Protein AF-A0A499UM83-F1 (afdb_monomer)

Nearest PDB structures (foldseek):
  4uf7-assembly1_B  TM=5.112E-01  e=4.150E+00  Ghana virus
  4uf7-assembly2_A  TM=5.001E-01  e=6.733E+00  Ghana virus
  3ff0-assembly1_A  TM=4.530E-01  e=6.337E+00  Pseudomonas aeruginosa

InterPro domains:
  IPR051698 Transposase 11-like [PTHR30298] (29-135)

Radius of gyration: 20.81 Å; Cα contacts (8 Å, |Δi|>4): 174; chains: 1; bounding box: 47×32×59 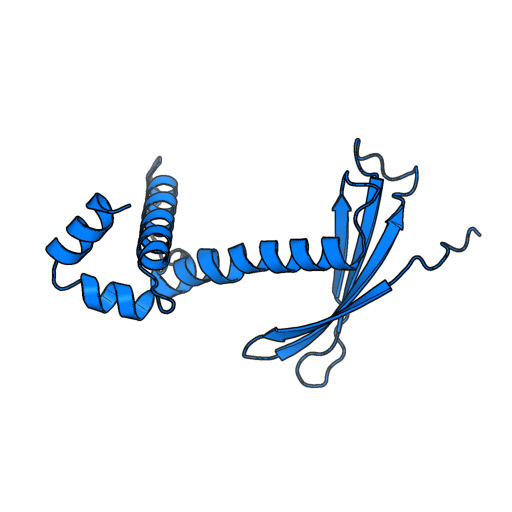Å

Sequence (151 aa):
MLGAARGPAEESTFRRAFALARRTIKVALAPAWIGFEGATQVALRRTVVRKGKKTVEVVYLITSDRSASPETLAAWVRRHGHTENKLHWVRDVTYQEDKSLVRTGNAPRLMASLRSLAISILRLDGHADIAAANRHHARDPQRTLKLLQAA

Organism: NCBI:txid68175

Secondary structure (DSSP, 8-state):
--------EEEEEEEETTEEEEEEEEEEEPPTT---TT--EEEEEEEE-BTTB---EEEEEEES-SS--HHHHHHHHHHHHHHIIIIIHHHHHHS-GGG----STTHHHHHHHHHHHHHHHHHHTT-S-HHHHHHHHTT-HHHHHHHHHH-

pLDDT: mean 80.0, std 15.55, range [30.52, 96.19]

Solvent-accessible surface area (backbone atoms only — not comparable to full-atom values): 8836 Å² total; per-residue (Å²): 136,85,78,79,75,86,48,67,69,36,79,47,80,45,77,51,102,88,36,65,35,39,37,37,35,33,37,41,70,44,56,90,84,60,84,52,88,64,53,36,23,36,32,45,33,42,39,44,36,49,95,90,41,80,48,84,46,81,45,83,43,75,34,62,60,69,78,67,46,46,66,57,52,51,50,50,54,51,56,55,51,42,48,49,62,66,46,52,48,44,38,43,69,69,66,36,51,84,73,55,81,67,74,62,84,66,50,47,60,51,52,54,49,52,54,51,47,53,55,48,51,44,42,75,75,66,47,84,54,59,64,60,49,48,63,67,35,72,82,36,68,66,57,50,49,52,51,66,75,75,106

Structure (mmCIF, N/CA/C/O backbone):
data_AF-A0A499UM83-F1
#
_entry.id   AF-A0A499UM83-F1
#
loop_
_atom_site.group_PDB
_atom_site.id
_atom_site.type_symbol
_atom_site.label_atom_id
_atom_site.label_alt_id
_atom_site.label_comp_id
_atom_site.label_asym_id
_atom_site.label_entity_id
_atom_site.label_seq_id
_atom_site.pdbx_PDB_ins_code
_atom_site.Cartn_x
_atom_site.Cartn_y
_atom_site.Cartn_z
_atom_site.occupancy
_atom_site.B_iso_or_equiv
_atom_site.auth_seq_id
_atom_site.auth_comp_id
_atom_site.auth_asym_id
_atom_site.auth_atom_id
_atom_site.pdbx_PDB_model_num
ATOM 1 N N . MET A 1 1 ? -21.846 -5.496 33.891 1.00 30.52 1 MET A N 1
ATOM 2 C CA . MET A 1 1 ? -21.990 -5.297 32.432 1.00 30.52 1 MET A CA 1
ATOM 3 C C . MET A 1 1 ? -21.744 -3.826 32.114 1.00 30.52 1 MET A C 1
ATOM 5 O O . MET A 1 1 ? -22.633 -3.025 32.359 1.00 30.52 1 MET A O 1
ATOM 9 N N . LEU A 1 2 ? -20.554 -3.439 31.641 1.00 32.88 2 LEU A N 1
ATOM 10 C CA . LEU A 1 2 ? -20.334 -2.069 31.155 1.00 32.88 2 LEU A CA 1
ATOM 11 C C . LEU A 1 2 ? -20.666 -2.022 29.662 1.00 32.88 2 LEU A C 1
ATOM 13 O O . LEU A 1 2 ? -19.947 -2.587 28.839 1.00 32.88 2 LEU A O 1
ATOM 17 N N . GLY A 1 3 ? -21.773 -1.366 29.320 1.00 30.97 3 GLY A N 1
ATOM 18 C CA . GLY A 1 3 ? -22.072 -1.008 27.942 1.00 30.97 3 GLY A CA 1
ATOM 19 C C . GLY A 1 3 ? -21.032 -0.004 27.458 1.00 30.97 3 GLY A C 1
ATOM 20 O O . GLY A 1 3 ? -20.967 1.110 27.969 1.00 30.97 3 GLY A O 1
ATOM 21 N N . ALA A 1 4 ? -20.206 -0.396 26.488 1.00 40.88 4 ALA A N 1
ATOM 22 C CA . ALA A 1 4 ? -19.356 0.549 25.781 1.00 40.88 4 ALA A CA 1
ATOM 23 C C . ALA A 1 4 ? -20.267 1.587 25.112 1.00 40.88 4 ALA A C 1
ATOM 25 O O . ALA A 1 4 ? -21.018 1.258 24.187 1.00 40.88 4 ALA A O 1
ATOM 26 N N . ALA A 1 5 ? -20.245 2.821 25.618 1.00 43.78 5 ALA A N 1
ATOM 27 C CA . ALA A 1 5 ? -20.944 3.937 25.003 1.00 43.78 5 ALA A CA 1
ATOM 28 C C . ALA A 1 5 ? -20.563 3.993 23.515 1.00 43.78 5 ALA A C 1
ATOM 30 O O . ALA A 1 5 ? -19.384 3.915 23.159 1.00 43.78 5 ALA A O 1
ATOM 31 N N . ARG A 1 6 ? -21.562 4.065 22.627 1.00 50.16 6 ARG A N 1
ATOM 32 C CA . ARG A 1 6 ? -21.321 4.226 21.189 1.00 50.16 6 ARG A CA 1
ATOM 33 C C . ARG A 1 6 ? -20.676 5.598 20.980 1.00 50.16 6 ARG A C 1
ATOM 35 O O . ARG A 1 6 ? -21.373 6.602 21.031 1.00 50.16 6 ARG A O 1
ATOM 42 N N . GLY A 1 7 ? -19.360 5.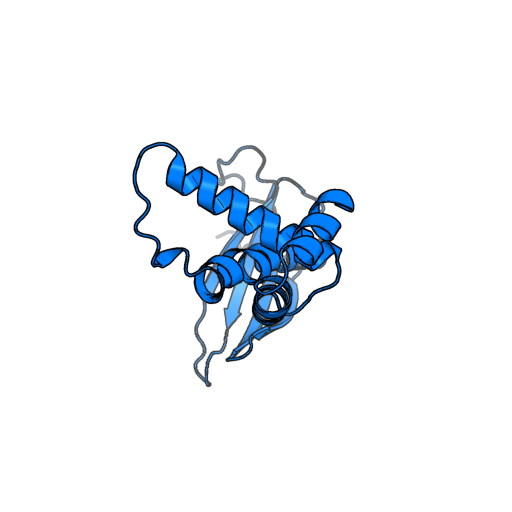623 20.778 1.00 56.78 7 GLY A N 1
ATOM 43 C CA . GLY A 1 7 ? -18.632 6.828 20.385 1.00 56.78 7 GLY A CA 1
ATOM 44 C C . GLY A 1 7 ? -19.048 7.332 18.994 1.00 56.78 7 GLY A C 1
ATOM 45 O O . GLY A 1 7 ? -19.746 6.613 18.263 1.00 56.78 7 GLY A O 1
ATOM 46 N N . PRO A 1 8 ? -18.634 8.557 18.622 1.00 60.12 8 PRO A N 1
ATOM 47 C CA . PRO A 1 8 ? -18.948 9.148 17.326 1.00 60.12 8 PRO A CA 1
ATOM 48 C C . PRO A 1 8 ? -18.500 8.230 16.180 1.00 60.12 8 PRO A C 1
ATOM 50 O O . PRO A 1 8 ? -17.457 7.566 16.237 1.00 60.12 8 PRO A O 1
ATOM 53 N N . ALA A 1 9 ? -19.344 8.148 15.154 1.00 61.19 9 ALA A N 1
ATOM 54 C CA . ALA A 1 9 ? -19.174 7.261 14.015 1.00 61.19 9 ALA A CA 1
ATOM 55 C C . ALA A 1 9 ? -19.173 8.086 12.735 1.00 61.19 9 ALA A C 1
ATOM 57 O O . ALA A 1 9 ? -20.108 8.847 12.511 1.00 61.19 9 ALA A O 1
ATOM 58 N N . GLU A 1 10 ? -18.168 7.869 11.895 1.00 65.44 10 GLU A N 1
ATOM 59 C CA . GLU A 1 10 ? -18.086 8.469 10.570 1.00 65.44 10 GLU A CA 1
ATOM 60 C C . GLU A 1 10 ? -18.271 7.397 9.504 1.00 65.44 10 GLU A C 1
ATOM 62 O O . GLU A 1 10 ? -17.782 6.261 9.610 1.00 65.44 10 GLU A O 1
ATOM 67 N N . GLU A 1 11 ? -18.998 7.750 8.454 1.00 61.94 11 GLU A N 1
ATOM 68 C CA . GLU A 1 11 ? -19.354 6.826 7.396 1.00 61.94 11 GLU A CA 1
ATOM 69 C C . GLU A 1 11 ? -18.820 7.273 6.044 1.00 61.94 11 GLU A C 1
ATOM 71 O O . GLU A 1 11 ? -19.096 8.359 5.557 1.00 61.94 11 GLU A O 1
ATOM 76 N N . SER A 1 12 ? -18.082 6.382 5.387 1.00 54.84 12 SER A N 1
ATOM 77 C CA . SER A 1 12 ? -17.506 6.648 4.076 1.00 54.84 12 SER A CA 1
ATOM 78 C C . SER A 1 12 ? -17.859 5.540 3.091 1.00 54.84 12 SER A C 1
ATOM 80 O O . SER A 1 12 ? -17.796 4.344 3.387 1.00 54.84 12 SER A O 1
ATOM 82 N N . THR A 1 13 ? -18.219 5.926 1.872 1.00 52.75 13 THR A N 1
ATOM 83 C CA . THR A 1 13 ? -18.454 4.972 0.785 1.00 52.75 13 THR A CA 1
ATOM 84 C C . THR A 1 13 ? -17.238 4.955 -0.127 1.00 52.75 13 THR A C 1
ATOM 86 O O . THR A 1 13 ? -16.792 5.997 -0.596 1.00 52.75 13 THR A O 1
ATOM 89 N N . PHE A 1 14 ? -16.684 3.770 -0.380 1.00 47.09 14 PHE A N 1
ATOM 90 C CA . PHE A 1 14 ? -15.509 3.598 -1.226 1.00 47.09 14 PHE A CA 1
ATOM 91 C C . PHE A 1 14 ? -15.813 2.635 -2.376 1.00 47.09 14 PHE A C 1
ATOM 93 O O . PHE A 1 14 ? -16.186 1.481 -2.163 1.00 47.09 14 PHE A O 1
ATOM 100 N N . ARG A 1 15 ? -15.619 3.085 -3.617 1.00 47.84 15 ARG A N 1
ATOM 101 C CA . ARG A 1 15 ? -15.733 2.233 -4.807 1.00 47.84 15 ARG A CA 1
ATOM 102 C C . ARG A 1 15 ? -14.352 1.685 -5.173 1.00 47.84 15 ARG A C 1
ATOM 104 O O . ARG A 1 15 ? -13.441 2.454 -5.455 1.00 47.84 15 ARG A O 1
ATOM 111 N N . ARG A 1 16 ? -14.185 0.356 -5.177 1.00 48.56 16 ARG A N 1
ATOM 112 C CA . ARG A 1 16 ? -13.109 -0.310 -5.936 1.00 48.56 16 ARG A CA 1
ATOM 113 C C . ARG A 1 16 ? -13.664 -0.706 -7.304 1.00 48.56 16 ARG A C 1
ATOM 115 O O . ARG A 1 16 ? -14.857 -0.977 -7.406 1.00 48.56 16 ARG A O 1
ATOM 122 N N . ALA A 1 17 ? -12.795 -0.817 -8.310 1.00 45.03 17 ALA A N 1
ATOM 123 C CA . ALA A 1 17 ? -13.141 -1.139 -9.703 1.00 45.03 17 ALA A CA 1
ATOM 124 C C . ALA A 1 17 ? -14.066 -2.367 -9.888 1.00 45.03 17 ALA A C 1
ATOM 126 O O . ALA A 1 17 ? -14.755 -2.460 -10.894 1.00 45.03 17 ALA A O 1
ATOM 127 N N . PHE A 1 18 ? -14.141 -3.272 -8.902 1.00 42.91 18 PHE A N 1
ATOM 128 C CA . PHE A 1 18 ? -14.972 -4.482 -8.953 1.00 42.91 18 PHE A CA 1
ATOM 129 C C . PHE A 1 18 ? -15.941 -4.653 -7.763 1.00 42.91 18 PHE A C 1
ATOM 131 O O . PHE A 1 18 ? -16.572 -5.702 -7.633 1.00 42.91 18 PHE A O 1
ATOM 138 N N . ALA A 1 19 ? -16.054 -3.668 -6.859 1.00 53.69 19 ALA A N 1
ATOM 139 C CA . ALA A 1 19 ? -16.982 -3.730 -5.723 1.00 53.69 19 ALA A CA 1
ATOM 140 C C . ALA A 1 19 ? -17.295 -2.346 -5.126 1.00 53.69 19 ALA A C 1
ATOM 142 O O . ALA A 1 19 ? -16.388 -1.578 -4.791 1.00 53.69 19 ALA A O 1
ATOM 143 N N . LEU A 1 20 ? -18.584 -2.074 -4.897 1.00 56.47 20 LEU A N 1
ATOM 144 C CA . LEU A 1 20 ? -19.034 -1.007 -4.003 1.00 56.47 20 LEU A CA 1
ATOM 145 C C .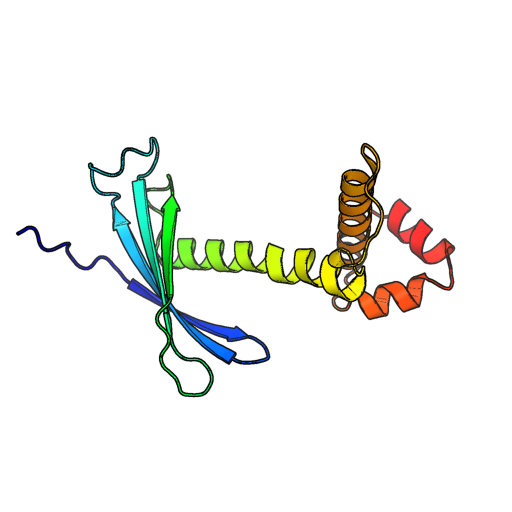 LEU A 1 20 ? -18.825 -1.474 -2.560 1.00 56.47 20 LEU A C 1
ATOM 147 O O . LEU A 1 20 ? -19.486 -2.414 -2.137 1.00 56.47 20 LEU A O 1
ATOM 151 N N . ALA A 1 21 ? -17.919 -0.841 -1.817 1.00 61.78 21 ALA A N 1
ATOM 152 C CA . ALA A 1 21 ? -17.682 -1.150 -0.413 1.00 61.78 21 ALA A CA 1
ATOM 153 C C . ALA A 1 21 ? -18.112 0.034 0.459 1.00 61.78 21 ALA A C 1
ATOM 155 O O . ALA A 1 21 ? -17.555 1.129 0.363 1.00 61.78 21 ALA A O 1
ATOM 156 N N . ARG A 1 22 ? -19.077 -0.186 1.352 1.00 65.88 22 ARG A N 1
ATOM 157 C CA . ARG A 1 22 ? -19.409 0.782 2.403 1.00 65.88 22 ARG A CA 1
ATOM 158 C C . ARG A 1 22 ? -18.502 0.533 3.605 1.00 65.88 22 ARG A C 1
ATOM 160 O O . ARG A 1 22 ? -18.319 -0.621 4.004 1.00 65.88 22 ARG A O 1
ATOM 167 N N . ARG A 1 23 ? -17.888 1.595 4.129 1.00 71.56 23 ARG A N 1
ATOM 168 C CA . ARG A 1 23 ? -16.923 1.548 5.233 1.00 71.56 23 ARG A CA 1
ATOM 169 C C . ARG A 1 23 ? -17.336 2.534 6.318 1.00 71.56 23 ARG A C 1
ATOM 171 O O . ARG A 1 23 ? -17.276 3.742 6.116 1.00 71.56 23 ARG A O 1
ATOM 178 N N . THR A 1 24 ? -17.680 2.017 7.486 1.00 73.25 24 THR A N 1
ATOM 179 C CA . THR A 1 24 ? -17.951 2.843 8.670 1.00 73.25 24 THR A CA 1
ATOM 180 C C . THR A 1 24 ? -16.763 2.754 9.613 1.00 73.25 24 THR A C 1
ATOM 182 O O . THR A 1 24 ? -16.251 1.651 9.822 1.00 73.25 24 THR A O 1
ATOM 185 N N . ILE A 1 25 ? -16.342 3.882 10.180 1.00 78.88 25 ILE A N 1
ATOM 186 C CA . ILE A 1 25 ? -15.343 3.951 11.245 1.00 78.88 25 ILE A CA 1
ATOM 187 C C . ILE A 1 25 ? -16.026 4.455 12.511 1.00 78.88 25 ILE A C 1
ATOM 189 O O . ILE A 1 25 ? -16.716 5.467 12.497 1.00 78.88 25 ILE A O 1
ATOM 193 N N . LYS A 1 26 ? -15.839 3.733 13.613 1.00 81.38 26 LYS A N 1
ATOM 194 C CA . LYS A 1 26 ? -16.259 4.169 14.949 1.00 81.38 26 LYS A CA 1
ATOM 195 C C . LYS A 1 26 ? -15.035 4.338 15.810 1.00 81.38 26 LYS A C 1
ATOM 197 O O . LYS A 1 26 ? -14.206 3.437 15.802 1.00 81.38 26 LYS A O 1
ATOM 202 N N . VAL A 1 27 ? -14.950 5.429 16.553 1.00 81.94 27 VAL A N 1
ATOM 203 C CA . VAL A 1 27 ? -13.793 5.715 17.404 1.00 81.94 27 VAL A CA 1
ATOM 204 C C . VAL A 1 27 ? -14.209 5.642 18.863 1.00 81.94 27 VAL A C 1
ATOM 206 O O . VAL A 1 27 ? -15.277 6.123 19.242 1.00 81.94 27 VAL A O 1
ATOM 209 N N . ALA A 1 28 ? -13.368 5.022 19.678 1.00 83.50 28 ALA A N 1
ATOM 210 C CA . ALA A 1 28 ? -13.484 5.014 21.124 1.00 83.50 28 ALA A CA 1
ATOM 211 C C . ALA A 1 28 ? -12.097 5.199 21.742 1.00 83.50 28 ALA A C 1
ATOM 213 O O . ALA A 1 28 ? -11.084 4.873 21.122 1.00 83.50 28 ALA A O 1
ATOM 214 N N . LEU A 1 29 ? -12.047 5.695 22.978 1.00 82.75 29 LEU A N 1
ATOM 215 C CA . LEU A 1 29 ? -10.809 5.663 23.752 1.00 82.75 29 LEU A CA 1
ATOM 216 C C . LEU A 1 29 ? -10.366 4.212 23.951 1.00 82.75 29 LEU A C 1
ATOM 218 O O . LEU A 1 29 ? -11.205 3.321 24.115 1.00 82.75 29 LEU A O 1
ATOM 222 N N . ALA A 1 30 ? -9.054 3.988 23.930 1.00 82.19 30 ALA A N 1
ATOM 223 C CA . ALA A 1 30 ? -8.496 2.675 24.202 1.00 82.19 30 ALA A CA 1
ATOM 224 C C . ALA A 1 30 ? -8.875 2.243 25.634 1.00 82.19 30 ALA A C 1
ATOM 226 O O . ALA A 1 30 ? -8.614 2.981 26.587 1.00 82.19 30 ALA A O 1
ATOM 227 N N . PRO A 1 31 ? -9.526 1.080 25.813 1.00 80.94 31 PRO A N 1
ATOM 228 C CA . PRO A 1 31 ? -9.786 0.540 27.138 1.00 80.94 31 PRO A CA 1
ATOM 229 C C . PRO A 1 31 ? -8.489 0.252 27.899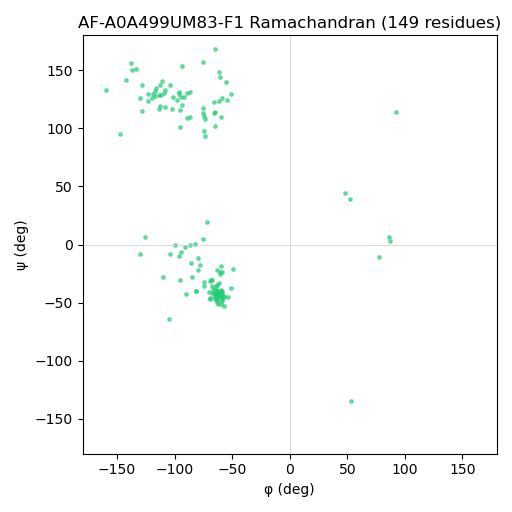 1.00 80.94 31 PRO A C 1
ATOM 231 O O . PRO A 1 31 ? -7.510 -0.186 27.302 1.00 80.94 31 PRO A O 1
ATOM 234 N N . ALA A 1 32 ? -8.519 0.385 29.226 1.00 79.06 32 ALA A N 1
ATOM 235 C CA . ALA A 1 32 ? -7.350 0.185 30.091 1.00 79.06 32 ALA A CA 1
ATOM 236 C C . ALA A 1 32 ? -6.718 -1.222 30.013 1.00 79.06 32 ALA A C 1
ATOM 238 O O . ALA A 1 32 ? -5.572 -1.398 30.403 1.00 79.06 32 ALA A O 1
ATOM 239 N N . TRP A 1 33 ? -7.447 -2.227 29.512 1.00 82.19 33 TRP A N 1
ATOM 240 C CA . TRP A 1 33 ? -6.923 -3.583 29.316 1.00 82.19 33 TRP A CA 1
ATOM 241 C C . TRP A 1 33 ? -6.078 -3.736 28.042 1.00 82.19 33 TRP A C 1
ATOM 243 O O . TRP A 1 33 ? -5.416 -4.759 27.872 1.00 82.19 33 TRP A O 1
ATOM 253 N N . ILE A 1 34 ? -6.082 -2.748 27.139 1.00 79.75 34 ILE A N 1
ATOM 254 C CA . ILE A 1 34 ? -5.159 -2.721 26.003 1.00 79.75 34 ILE A CA 1
ATOM 255 C C . ILE A 1 34 ? -3.780 -2.351 26.547 1.00 79.75 34 ILE A C 1
ATOM 257 O O . ILE A 1 34 ? -3.443 -1.180 26.677 1.00 79.75 34 ILE A O 1
ATOM 261 N N . GLY A 1 35 ? -2.974 -3.365 26.859 1.00 78.94 35 GLY A N 1
ATOM 262 C CA . GLY A 1 35 ? -1.608 -3.214 27.376 1.00 78.94 35 GLY A CA 1
ATOM 263 C C . GLY A 1 35 ? -0.579 -2.726 26.348 1.00 78.94 35 GLY A C 1
ATOM 264 O O . GLY A 1 35 ? 0.611 -2.955 26.535 1.00 78.94 35 GLY A O 1
ATOM 265 N N . PHE A 1 36 ? -1.015 -2.111 25.243 1.00 79.25 36 PHE A N 1
ATOM 266 C CA . PHE A 1 36 ? -0.116 -1.504 24.265 1.00 79.25 36 PHE A CA 1
ATOM 267 C C . PHE A 1 36 ? 0.194 -0.072 24.696 1.00 79.25 36 PHE A C 1
ATOM 269 O O . PHE A 1 36 ? -0.675 0.804 24.655 1.00 79.25 36 PHE A O 1
ATOM 276 N N . GLU A 1 37 ? 1.434 0.159 25.114 1.00 75.31 37 GLU A N 1
ATOM 277 C CA . GLU A 1 37 ? 1.901 1.475 25.530 1.00 75.31 37 GLU A CA 1
ATOM 278 C C . GLU A 1 37 ? 1.751 2.485 24.381 1.00 75.31 37 GLU A C 1
ATOM 280 O O . GLU A 1 37 ? 2.177 2.252 23.251 1.00 75.31 37 GLU A O 1
ATOM 285 N N . GLY A 1 38 ? 1.067 3.597 24.656 1.00 76.31 38 GLY A N 1
ATOM 286 C CA . GLY A 1 38 ? 0.743 4.604 23.648 1.00 76.31 38 GLY A CA 1
ATOM 287 C C . GLY A 1 38 ? -0.549 4.357 22.862 1.00 76.31 38 GLY A C 1
ATOM 288 O O . GLY A 1 38 ? -0.862 5.170 22.003 1.00 76.31 38 GLY A O 1
ATOM 289 N N . ALA A 1 39 ? -1.345 3.317 23.138 1.00 79.44 39 ALA A N 1
ATOM 290 C CA . ALA A 1 39 ? -2.705 3.220 22.593 1.00 79.44 39 ALA A CA 1
ATOM 291 C C . ALA A 1 39 ? -3.644 4.199 23.315 1.00 79.44 39 ALA A C 1
ATOM 293 O O . ALA A 1 39 ? -3.991 3.993 24.475 1.00 79.44 39 ALA A O 1
ATOM 294 N N . THR A 1 40 ? -4.099 5.251 22.633 1.00 77.06 40 THR A N 1
ATOM 295 C CA . THR A 1 40 ? -5.026 6.240 23.214 1.00 77.06 40 THR A CA 1
ATOM 296 C C . THR A 1 40 ? -6.425 6.170 22.607 1.00 77.06 40 THR A C 1
ATOM 298 O O . THR A 1 40 ? -7.407 6.435 23.306 1.00 77.06 40 THR A O 1
ATOM 301 N N . GLN A 1 41 ? -6.551 5.731 21.352 1.00 77.50 41 GLN A N 1
ATOM 302 C CA . GLN A 1 41 ? -7.833 5.418 20.720 1.00 77.50 41 GLN A CA 1
ATOM 303 C C . GLN A 1 41 ? -7.793 4.082 19.975 1.00 77.50 41 GLN A C 1
ATOM 305 O O . GLN A 1 41 ? -6.770 3.674 19.420 1.00 77.50 41 GLN A O 1
ATOM 310 N N . VAL A 1 42 ? -8.962 3.445 19.908 1.00 71.56 42 VAL A N 1
ATOM 311 C CA . VAL A 1 42 ? -9.253 2.322 19.021 1.00 71.56 42 VAL A CA 1
ATOM 312 C C . VAL A 1 42 ? -10.351 2.739 18.060 1.00 71.56 42 VAL A C 1
ATOM 314 O O . VAL A 1 42 ? -11.424 3.177 18.482 1.00 71.56 42 VAL A O 1
ATOM 317 N N . ALA A 1 43 ? -10.110 2.553 16.766 1.00 72.06 43 ALA A N 1
ATOM 318 C CA . ALA A 1 43 ? -11.135 2.726 15.757 1.00 72.06 43 ALA A CA 1
ATOM 319 C C . ALA A 1 43 ? -11.523 1.393 15.111 1.00 72.06 43 ALA A C 1
ATOM 321 O O . ALA A 1 43 ? -10.680 0.624 14.650 1.00 72.06 43 ALA A O 1
ATOM 322 N N . LEU A 1 44 ? -12.826 1.122 15.082 1.00 69.31 44 LEU A N 1
ATOM 323 C CA . LEU A 1 44 ? -13.416 -0.056 14.470 1.00 69.31 44 LEU A CA 1
ATOM 324 C C . LEU A 1 44 ? -13.866 0.280 13.057 1.00 69.31 44 LEU A C 1
ATOM 326 O O . LEU A 1 44 ? -14.806 1.056 12.872 1.00 69.31 44 LEU A O 1
ATOM 330 N N . ARG A 1 45 ? -13.255 -0.355 12.063 1.00 69.69 45 ARG A N 1
ATOM 331 C CA . ARG A 1 45 ? -13.717 -0.284 10.681 1.00 69.69 45 ARG A CA 1
ATOM 332 C C . ARG A 1 45 ? -14.567 -1.504 10.347 1.00 69.69 45 ARG A C 1
ATOM 334 O O . ARG A 1 45 ? -14.095 -2.632 10.454 1.00 69.69 45 ARG A O 1
ATOM 341 N N . ARG A 1 46 ? -15.799 -1.266 9.885 1.00 64.81 46 ARG A N 1
ATOM 342 C CA . ARG A 1 46 ? -16.708 -2.301 9.368 1.00 64.81 46 ARG A CA 1
ATOM 343 C C . ARG A 1 46 ? -16.845 -2.168 7.851 1.00 64.81 46 ARG A C 1
ATOM 345 O O . ARG A 1 46 ? -17.334 -1.142 7.381 1.00 64.81 46 ARG A O 1
ATOM 352 N N . THR A 1 47 ? -16.443 -3.183 7.087 1.00 63.69 47 THR A N 1
ATOM 353 C CA . THR A 1 47 ? -16.700 -3.252 5.631 1.00 63.69 47 THR A CA 1
ATOM 354 C C . THR A 1 47 ? -17.953 -4.088 5.387 1.00 63.69 47 THR A C 1
ATOM 356 O O . THR A 1 47 ? -17.990 -5.197 5.911 1.00 63.69 47 THR A O 1
ATOM 359 N N . VAL A 1 48 ? -18.944 -3.622 4.601 1.00 63.25 48 VAL A N 1
ATOM 360 C CA . VAL A 1 48 ? -20.055 -4.490 4.146 1.00 63.25 48 VAL A CA 1
ATOM 361 C C . VAL A 1 48 ? -20.525 -4.229 2.706 1.00 63.25 48 VAL A C 1
ATOM 363 O O . VAL A 1 48 ? -20.671 -3.091 2.268 1.00 63.25 48 VAL A O 1
ATOM 366 N N . VAL A 1 49 ? -20.842 -5.351 2.048 1.00 58.94 49 VAL A N 1
ATOM 367 C CA . VAL A 1 49 ? -21.409 -5.621 0.710 1.00 58.94 49 VAL A CA 1
ATOM 368 C C . VAL A 1 49 ? -20.386 -5.849 -0.409 1.00 58.94 49 VAL A C 1
ATOM 370 O O . VAL A 1 49 ? -19.664 -4.956 -0.829 1.00 58.94 49 VAL A O 1
ATOM 373 N N . ARG A 1 50 ? -20.370 -7.076 -0.942 1.00 61.03 50 ARG A N 1
ATOM 374 C CA . ARG A 1 50 ? -19.729 -7.472 -2.205 1.00 61.03 50 ARG A CA 1
ATOM 375 C C . ARG A 1 50 ? -20.751 -8.260 -3.022 1.00 61.03 50 ARG A C 1
ATOM 377 O O . ARG A 1 50 ? -21.291 -9.237 -2.517 1.00 61.03 50 ARG A O 1
ATOM 384 N N . LYS A 1 51 ? -21.006 -7.864 -4.276 1.00 63.84 51 LYS A N 1
ATOM 385 C CA . LYS A 1 51 ? -21.902 -8.585 -5.212 1.00 63.84 51 LYS A CA 1
ATOM 386 C C . LYS A 1 51 ? -23.269 -8.965 -4.595 1.00 63.84 51 LYS A C 1
ATOM 388 O O . LYS A 1 51 ? -23.696 -10.108 -4.687 1.00 63.84 51 LYS A O 1
ATOM 393 N N . GLY A 1 52 ? -23.906 -8.041 -3.871 1.00 65.44 52 GLY A N 1
ATOM 394 C CA . GLY A 1 52 ? -25.188 -8.283 -3.186 1.00 65.44 52 GLY A CA 1
ATOM 395 C C . GLY A 1 52 ? -25.108 -9.084 -1.875 1.00 65.44 52 GLY A C 1
ATOM 396 O O . GLY A 1 52 ? -26.068 -9.085 -1.111 1.00 65.44 52 GLY A O 1
ATOM 397 N N . LYS A 1 53 ? -23.965 -9.699 -1.540 1.00 65.75 53 LYS A N 1
ATOM 398 C CA . LYS A 1 53 ? -23.756 -10.395 -0.261 1.00 65.75 53 LYS A CA 1
ATOM 399 C C . LYS A 1 53 ? -23.153 -9.462 0.787 1.00 65.75 53 LYS A C 1
ATOM 401 O O . LYS A 1 53 ? -22.111 -8.845 0.565 1.00 65.75 53 LYS A O 1
ATOM 406 N N . LYS A 1 54 ? -23.791 -9.382 1.959 1.00 67.44 54 LYS A N 1
ATOM 407 C CA . LYS A 1 54 ? -23.259 -8.684 3.138 1.00 67.44 54 LYS A CA 1
ATOM 408 C C . LYS A 1 54 ? -22.144 -9.522 3.776 1.00 67.44 54 LYS A C 1
ATOM 410 O O . LYS A 1 54 ? -22.421 -10.422 4.555 1.00 67.44 54 LYS A O 1
ATOM 415 N N . THR A 1 55 ? -20.889 -9.213 3.471 1.00 68.38 55 THR A N 1
ATOM 416 C CA . THR A 1 55 ? -19.731 -9.720 4.231 1.00 68.38 55 THR A CA 1
ATOM 417 C C . THR A 1 55 ? -19.325 -8.677 5.258 1.00 68.38 55 THR A C 1
ATOM 419 O O . THR A 1 55 ? -19.210 -7.523 4.876 1.00 68.38 55 THR A O 1
ATOM 422 N N . VAL A 1 56 ? -19.124 -9.050 6.523 1.00 69.56 56 VAL A N 1
ATOM 423 C CA . VAL A 1 56 ? -18.642 -8.138 7.570 1.00 69.56 56 VAL A CA 1
ATOM 424 C C . VAL A 1 56 ? -17.161 -8.400 7.804 1.00 69.56 56 VAL A C 1
ATOM 426 O O . VAL A 1 56 ? -16.795 -9.481 8.244 1.00 69.56 56 VAL A O 1
ATOM 429 N N . GLU A 1 57 ? -16.326 -7.403 7.535 1.00 69.75 57 GLU A N 1
ATOM 430 C CA . GLU A 1 57 ? -14.917 -7.398 7.938 1.00 69.75 57 GLU A CA 1
ATOM 431 C C . GLU A 1 57 ? -14.732 -6.376 9.057 1.00 69.75 57 GLU A C 1
ATOM 433 O O . GLU A 1 57 ? -15.234 -5.252 8.946 1.00 69.75 57 GLU A O 1
ATOM 438 N N . VAL A 1 58 ? -14.040 -6.778 10.121 1.00 74.00 58 VAL A N 1
ATOM 439 C CA . VAL A 1 58 ? -13.778 -5.968 11.311 1.00 74.00 58 VAL A CA 1
ATOM 440 C C . VAL A 1 58 ? -12.279 -5.698 11.380 1.00 74.00 58 VAL A C 1
ATOM 442 O O . VAL A 1 58 ? -11.498 -6.634 11.510 1.00 74.00 58 VAL A O 1
ATOM 445 N N . VAL A 1 59 ? -11.880 -4.430 11.281 1.00 78.06 59 VAL A N 1
ATOM 446 C CA . VAL A 1 59 ? -10.474 -4.012 11.400 1.00 78.06 59 VAL A CA 1
ATOM 447 C C . VAL A 1 59 ? -10.333 -3.076 12.592 1.00 78.06 59 VAL A C 1
ATOM 449 O O . VAL A 1 59 ? -11.085 -2.105 12.697 1.00 78.06 59 VAL A O 1
ATOM 452 N N . TYR A 1 60 ? -9.368 -3.364 13.462 1.00 80.00 60 TYR A N 1
ATOM 453 C CA . TYR A 1 60 ? -8.995 -2.508 14.583 1.00 80.00 60 TYR A CA 1
ATOM 454 C C . TYR A 1 60 ? -7.834 -1.607 14.173 1.00 80.00 60 TYR A C 1
ATOM 456 O O . TYR A 1 60 ? -6.812 -2.077 13.681 1.00 80.00 60 TYR A O 1
ATOM 464 N N . LEU A 1 61 ? -8.009 -0.307 14.364 1.00 81.69 61 LEU A N 1
ATOM 465 C CA . LEU A 1 61 ? -6.977 0.705 14.186 1.00 81.69 61 LEU A CA 1
ATOM 466 C C . LEU A 1 61 ? -6.604 1.211 15.572 1.00 81.69 61 LEU A C 1
ATOM 468 O O . LEU A 1 61 ? -7.495 1.552 16.346 1.00 81.69 61 LEU A O 1
ATOM 472 N N . ILE A 1 62 ? -5.313 1.255 15.872 1.00 86.25 62 ILE A N 1
ATOM 473 C CA . ILE A 1 62 ? -4.789 1.730 17.152 1.00 86.25 62 ILE A CA 1
ATOM 474 C C . ILE A 1 62 ? -3.937 2.956 16.856 1.00 86.25 62 ILE A C 1
ATOM 476 O O . ILE A 1 62 ? -3.126 2.935 15.931 1.00 86.25 62 ILE A O 1
ATOM 480 N N . THR A 1 63 ? -4.151 4.027 17.611 1.00 86.31 63 THR A N 1
ATOM 481 C CA . THR A 1 63 ? -3.406 5.278 17.457 1.00 86.31 63 THR A CA 1
ATOM 482 C C . T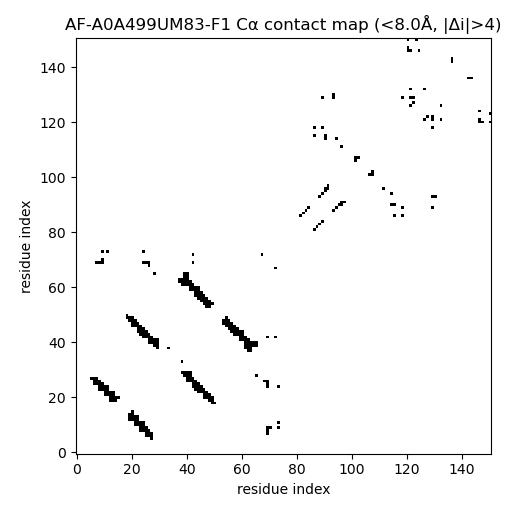HR A 1 63 ? -3.028 5.842 18.819 1.00 86.31 63 THR A C 1
ATOM 484 O O . THR A 1 63 ? -3.747 5.640 19.802 1.00 86.31 63 THR A O 1
ATOM 487 N N . SER A 1 64 ? -1.901 6.550 18.855 1.00 87.88 64 SER A N 1
ATOM 488 C CA . SER A 1 64 ? -1.464 7.356 19.993 1.00 87.88 64 SER A CA 1
ATOM 489 C C . SER A 1 64 ? -2.051 8.763 19.998 1.00 87.88 64 SER A C 1
ATOM 491 O O . SER A 1 64 ? -2.100 9.398 21.052 1.00 87.88 64 SER A O 1
ATOM 493 N N . ASP A 1 65 ? -2.595 9.228 18.873 1.00 87.19 65 ASP A N 1
ATOM 494 C CA . ASP A 1 65 ? -3.338 10.484 18.818 1.00 87.19 65 ASP A CA 1
ATOM 495 C C . ASP A 1 65 ? -4.720 10.336 19.475 1.00 87.19 65 ASP A C 1
ATOM 497 O O . ASP A 1 65 ? -5.631 9.711 18.928 1.00 87.19 65 ASP A O 1
ATOM 501 N N . ARG A 1 66 ? -4.871 10.943 20.659 1.00 83.38 66 ARG A N 1
ATOM 502 C CA . ARG A 1 66 ? -6.101 10.890 21.461 1.00 83.38 66 ARG A CA 1
ATOM 503 C C . ARG A 1 66 ? -7.200 11.821 20.949 1.00 83.38 66 ARG A C 1
ATOM 505 O O . ARG A 1 66 ? -8.358 11.662 21.334 1.00 83.38 66 ARG A O 1
ATOM 512 N N . SER A 1 67 ? -6.839 12.797 20.126 1.00 84.50 67 SER A N 1
ATOM 513 C CA . SER A 1 67 ? -7.722 13.848 19.617 1.00 84.50 67 SER A CA 1
ATOM 514 C C . SER A 1 67 ? -8.141 13.641 18.167 1.00 84.50 67 SER A C 1
ATOM 516 O O . SER A 1 67 ? -9.018 14.357 17.687 1.00 84.50 67 SER A O 1
ATOM 518 N N . ALA A 1 68 ? -7.553 12.660 17.477 1.00 85.69 68 ALA A N 1
ATOM 519 C CA . ALA A 1 68 ? -7.899 12.349 16.101 1.00 85.69 68 ALA A CA 1
ATOM 520 C C . ALA A 1 68 ? -9.405 12.097 15.966 1.00 85.69 68 ALA A C 1
ATOM 522 O O . ALA A 1 68 ? -9.993 11.251 16.650 1.00 85.69 68 ALA A O 1
ATOM 523 N N . SER A 1 69 ? -10.032 12.854 15.068 1.00 84.75 69 SER A N 1
ATOM 524 C CA . SER A 1 69 ? -11.445 12.686 14.763 1.00 84.75 69 SER A CA 1
ATOM 525 C C . SER A 1 69 ? -11.666 11.432 13.901 1.00 84.75 69 SER A C 1
ATOM 527 O O . SER A 1 69 ? -10.749 10.994 13.190 1.00 84.75 69 SER A O 1
ATOM 529 N N . PRO A 1 70 ? -12.878 10.850 13.895 1.00 81.75 70 PRO A N 1
ATOM 530 C CA . PRO A 1 70 ? -13.221 9.752 12.991 1.00 81.75 70 PRO A CA 1
ATOM 531 C C . PRO A 1 70 ? -12.898 10.040 11.512 1.00 81.75 70 PRO A C 1
ATOM 533 O O . PRO A 1 70 ? -12.404 9.158 10.805 1.00 81.75 70 PRO A O 1
ATOM 536 N N . GLU A 1 71 ? -13.101 11.276 11.053 1.00 83.69 71 GLU A N 1
ATOM 537 C CA . GLU A 1 71 ? -12.821 11.736 9.685 1.00 83.69 71 GLU A CA 1
ATOM 538 C C . GLU A 1 71 ? -11.317 11.738 9.396 1.00 83.69 71 GLU A C 1
ATOM 540 O O . GLU A 1 71 ? -10.879 11.291 8.328 1.00 83.69 71 GLU A O 1
ATOM 545 N N . THR A 1 72 ? -10.524 12.196 10.369 1.00 86.88 72 THR A N 1
ATOM 546 C CA . THR A 1 72 ? -9.058 12.227 10.306 1.00 86.88 72 THR A CA 1
ATOM 547 C C . THR A 1 72 ? -8.499 10.812 10.201 1.00 86.88 72 THR A C 1
ATOM 549 O O . THR A 1 72 ? -7.743 10.502 9.274 1.00 86.88 72 THR A O 1
ATOM 552 N N . LEU A 1 73 ? -8.951 9.904 11.072 1.00 84.75 73 LEU A N 1
ATOM 553 C CA . LEU A 1 73 ? -8.557 8.496 11.018 1.00 84.75 73 LEU A CA 1
ATOM 554 C C . LEU A 1 73 ? -8.988 7.842 9.702 1.00 84.75 73 LEU A C 1
ATOM 556 O O . LEU A 1 73 ? -8.216 7.102 9.085 1.00 84.75 73 LEU A O 1
ATOM 560 N N . ALA A 1 74 ? -10.191 8.149 9.210 1.00 81.62 74 ALA A N 1
ATOM 561 C CA . ALA A 1 74 ? -10.652 7.668 7.913 1.00 81.62 74 ALA A CA 1
ATOM 562 C C . ALA A 1 74 ? -9.750 8.150 6.768 1.00 81.62 74 ALA A C 1
ATOM 564 O O . ALA A 1 74 ? -9.438 7.371 5.862 1.00 81.62 74 ALA A O 1
ATOM 565 N N . ALA A 1 75 ? -9.300 9.407 6.803 1.00 84.38 75 ALA A N 1
ATOM 566 C CA . ALA A 1 75 ? -8.371 9.958 5.823 1.00 84.38 75 ALA A CA 1
ATOM 567 C C . ALA A 1 75 ? -7.009 9.254 5.860 1.00 84.38 75 ALA A C 1
ATOM 569 O O . ALA A 1 75 ? -6.492 8.881 4.803 1.00 84.38 75 ALA A O 1
ATOM 570 N N . TRP A 1 76 ? -6.460 8.991 7.047 1.00 86.81 76 TRP A N 1
ATOM 571 C CA . TRP A 1 76 ? -5.201 8.256 7.196 1.00 86.81 76 TRP A CA 1
ATOM 572 C C . TRP A 1 76 ? -5.300 6.830 6.669 1.00 86.81 76 TRP A C 1
ATOM 574 O O . TRP A 1 76 ? -4.447 6.407 5.893 1.00 86.81 76 TRP A O 1
ATOM 584 N N . VAL A 1 77 ? -6.378 6.111 6.986 1.00 82.19 77 VAL A N 1
ATOM 585 C CA . VAL A 1 77 ? -6.619 4.754 6.469 1.00 82.19 77 VAL A CA 1
ATOM 586 C C . VAL A 1 77 ? -6.745 4.753 4.947 1.00 82.19 77 VAL A C 1
ATOM 588 O O . VAL A 1 77 ? -6.220 3.858 4.279 1.00 82.19 77 VAL A O 1
ATOM 591 N N . ARG A 1 78 ? -7.426 5.753 4.369 1.00 79.38 78 ARG A N 1
ATOM 592 C CA . ARG A 1 78 ? -7.505 5.914 2.908 1.00 79.38 78 ARG A CA 1
ATOM 593 C C . ARG A 1 78 ? -6.121 6.147 2.308 1.00 79.38 78 ARG A C 1
ATOM 595 O O . ARG A 1 78 ? -5.762 5.455 1.358 1.00 79.38 78 ARG A O 1
ATOM 602 N N . ARG A 1 79 ? -5.337 7.062 2.886 1.00 82.56 79 ARG A N 1
ATOM 603 C CA . ARG A 1 79 ? -3.969 7.364 2.445 1.00 82.56 79 ARG A CA 1
ATOM 604 C C . ARG A 1 79 ? -3.056 6.145 2.564 1.00 82.56 79 ARG A C 1
ATOM 606 O O . ARG A 1 79 ? -2.319 5.863 1.630 1.00 82.56 79 ARG A O 1
ATOM 613 N N . HIS A 1 80 ? -3.151 5.386 3.648 1.00 81.19 80 HIS A N 1
ATOM 614 C CA . HIS A 1 80 ? -2.398 4.149 3.820 1.00 81.19 80 HIS A CA 1
ATOM 615 C C . HIS A 1 80 ? -2.762 3.122 2.737 1.00 81.19 80 HIS A C 1
ATOM 617 O O . HIS A 1 80 ? -1.888 2.566 2.077 1.00 81.19 80 HIS A O 1
ATOM 623 N N . GLY A 1 81 ? -4.058 2.956 2.449 1.00 75.69 81 GLY A N 1
ATOM 624 C CA . GLY A 1 81 ? -4.523 2.114 1.345 1.00 75.69 81 GLY A CA 1
ATOM 625 C C . GLY A 1 81 ? -4.073 2.590 -0.043 1.00 75.69 81 GLY A C 1
ATOM 626 O O . GLY A 1 81 ? -4.033 1.785 -0.975 1.00 75.69 81 GLY A O 1
ATOM 627 N N . HIS A 1 82 ? -3.719 3.871 -0.209 1.00 80.88 82 HIS A N 1
ATOM 628 C CA . HIS A 1 82 ? -3.099 4.336 -1.447 1.00 80.88 82 HIS A CA 1
ATOM 629 C C . HIS A 1 82 ? -1.705 3.744 -1.631 1.00 80.88 82 HIS A C 1
ATOM 631 O O . HIS A 1 82 ? -1.385 3.441 -2.769 1.00 80.88 82 HIS A O 1
ATOM 637 N N . THR A 1 83 ? -0.902 3.530 -0.584 1.00 78.50 83 THR A N 1
ATOM 638 C CA . THR A 1 83 ? 0.414 2.876 -0.725 1.00 78.50 83 THR A CA 1
ATOM 639 C C . THR A 1 83 ? 0.263 1.486 -1.332 1.00 78.50 83 THR A C 1
ATOM 641 O O . THR A 1 83 ? 0.916 1.171 -2.323 1.00 78.50 83 THR A O 1
ATOM 644 N N . GLU A 1 84 ? -0.682 0.702 -0.823 1.00 80.75 84 GLU A N 1
ATOM 645 C CA . GLU A 1 84 ? -0.989 -0.624 -1.361 1.00 80.75 84 GLU A CA 1
ATOM 646 C C . GLU A 1 84 ? -1.423 -0.553 -2.834 1.00 80.75 84 GLU A C 1
ATOM 648 O O . GLU A 1 84 ? -0.862 -1.197 -3.716 1.00 80.75 84 GLU A O 1
ATOM 653 N N . ASN A 1 85 ? -2.392 0.307 -3.147 1.00 81.19 85 ASN A N 1
ATOM 654 C CA . ASN A 1 85 ? -2.950 0.363 -4.496 1.00 81.19 85 ASN A CA 1
ATOM 655 C C . ASN A 1 85 ? -2.023 1.033 -5.522 1.00 81.19 85 ASN A C 1
ATOM 657 O O . ASN A 1 85 ? -2.089 0.739 -6.711 1.00 81.19 85 ASN A O 1
ATOM 661 N N . LYS A 1 86 ? -1.223 2.009 -5.092 1.00 84.94 86 LYS A N 1
ATOM 662 C CA . LYS A 1 86 ? -0.392 2.829 -5.973 1.00 84.94 86 LYS A CA 1
ATOM 663 C C . LYS A 1 86 ? 1.035 2.293 -6.078 1.00 84.94 86 LYS A C 1
ATOM 665 O O . LYS A 1 86 ? 1.656 2.518 -7.111 1.00 84.94 86 LYS A O 1
ATOM 670 N N . LEU A 1 87 ? 1.584 1.648 -5.056 1.00 89.69 87 LEU A N 1
ATOM 671 C CA . LEU A 1 87 ? 2.944 1.111 -5.103 1.00 89.69 87 LEU A CA 1
ATOM 672 C C . LEU A 1 87 ? 2.925 -0.405 -5.269 1.00 89.69 87 LEU A C 1
ATOM 674 O O . LEU A 1 87 ? 3.354 -0.876 -6.318 1.00 89.69 87 LEU A O 1
ATOM 678 N N . HIS A 1 88 ? 2.395 -1.140 -4.286 1.00 86.75 88 HIS A N 1
ATOM 679 C CA . HIS A 1 88 ? 2.434 -2.609 -4.283 1.00 86.75 88 HIS A CA 1
ATOM 680 C C . HIS A 1 88 ? 1.791 -3.179 -5.538 1.00 86.75 88 HIS A C 1
ATOM 682 O O . HIS A 1 88 ? 2.462 -3.852 -6.311 1.00 86.75 88 HIS A O 1
ATOM 688 N N . TRP A 1 89 ? 0.557 -2.765 -5.838 1.00 90.12 89 TRP A N 1
ATOM 689 C CA . TRP A 1 89 ? -0.132 -3.307 -7.001 1.00 90.12 89 TRP A CA 1
ATOM 690 C C . TRP A 1 89 ? 0.617 -3.067 -8.325 1.00 90.12 89 TRP A C 1
ATOM 692 O O . TRP A 1 89 ? 0.698 -3.936 -9.190 1.00 90.12 89 TRP A O 1
ATOM 702 N N . VAL A 1 90 ? 1.211 -1.883 -8.488 1.00 93.50 90 VAL A N 1
ATOM 703 C CA . VAL A 1 90 ? 1.994 -1.578 -9.691 1.00 93.50 90 VAL A CA 1
ATOM 704 C C . VAL A 1 90 ? 3.254 -2.443 -9.755 1.00 93.50 90 VAL A C 1
ATOM 706 O O . VAL A 1 90 ? 3.618 -2.889 -10.842 1.00 93.50 90 VAL A O 1
ATOM 709 N N . ARG A 1 91 ? 3.920 -2.714 -8.628 1.00 93.19 91 ARG A N 1
ATOM 710 C CA . ARG A 1 91 ? 5.070 -3.628 -8.612 1.00 93.19 91 ARG A CA 1
ATOM 711 C C . ARG A 1 91 ? 4.664 -5.051 -8.987 1.00 93.19 91 ARG A C 1
ATOM 713 O O . ARG A 1 91 ? 5.322 -5.655 -9.834 1.00 93.19 91 ARG A O 1
ATOM 720 N N . A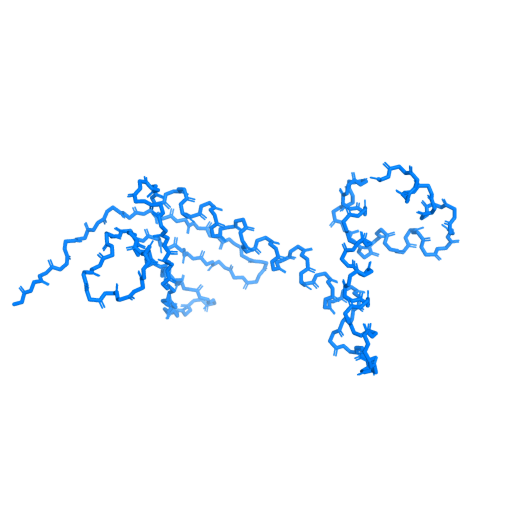SP A 1 92 ? 3.554 -5.538 -8.452 1.00 92.06 92 ASP A N 1
ATOM 721 C CA . ASP A 1 92 ? 3.121 -6.915 -8.682 1.00 92.06 92 ASP A CA 1
ATOM 722 C C . ASP A 1 92 ? 2.674 -7.120 -10.129 1.00 92.06 92 ASP A C 1
ATOM 724 O O . ASP A 1 92 ? 3.115 -8.068 -10.774 1.00 92.06 92 ASP A O 1
ATOM 728 N N . VAL A 1 93 ? 1.862 -6.215 -10.693 1.00 92.94 93 VAL A N 1
ATOM 729 C CA . VAL A 1 93 ? 1.348 -6.411 -12.059 1.00 92.94 93 VAL A CA 1
ATOM 730 C C . VAL A 1 93 ? 2.207 -5.824 -13.159 1.00 92.94 93 VAL A C 1
ATOM 732 O O . VAL A 1 93 ? 2.402 -6.482 -14.180 1.00 92.94 93 VAL A O 1
ATOM 735 N N . THR A 1 94 ? 2.728 -4.611 -12.988 1.00 94.69 94 THR A N 1
ATOM 736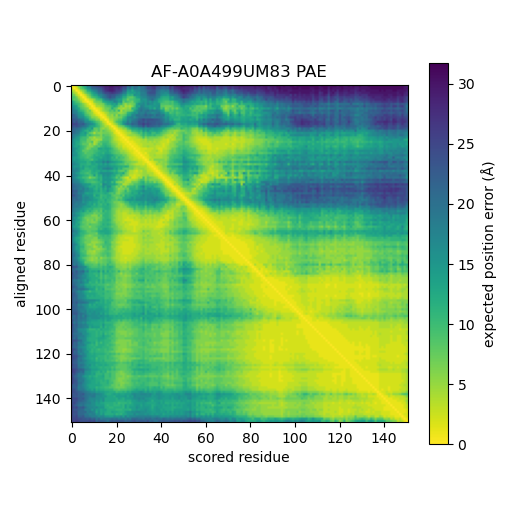 C CA . THR A 1 94 ? 3.511 -3.966 -14.049 1.00 94.69 94 THR A CA 1
ATOM 737 C C . THR A 1 94 ? 4.943 -4.480 -14.050 1.00 94.69 94 THR A C 1
ATOM 739 O O . THR A 1 94 ? 5.504 -4.714 -15.118 1.00 94.69 94 THR A O 1
ATOM 742 N N . TYR A 1 95 ? 5.534 -4.682 -12.869 1.00 93.50 95 TYR A N 1
ATOM 743 C CA . TYR A 1 95 ? 6.915 -5.157 -12.740 1.00 93.50 95 TYR A CA 1
ATOM 744 C C . TYR A 1 95 ? 7.036 -6.657 -12.457 1.00 93.50 95 TYR A C 1
ATOM 746 O O . TYR A 1 95 ? 8.162 -7.154 -12.376 1.00 93.50 95 TYR A O 1
ATOM 754 N N . GLN A 1 96 ? 5.908 -7.373 -12.348 1.00 93.75 96 GLN A N 1
ATOM 755 C CA . GLN A 1 96 ? 5.860 -8.823 -12.141 1.00 93.75 96 GLN A CA 1
ATOM 756 C C . GLN A 1 96 ? 6.707 -9.268 -10.942 1.00 93.75 96 GLN A C 1
ATOM 758 O O . GLN A 1 96 ? 7.393 -10.288 -11.005 1.00 93.75 96 GLN A O 1
ATOM 763 N N . GLU A 1 97 ? 6.680 -8.478 -9.862 1.00 92.19 97 GLU A N 1
ATOM 764 C CA . GLU A 1 97 ? 7.496 -8.699 -8.664 1.00 92.19 97 GLU A CA 1
ATOM 765 C C . GLU A 1 97 ? 7.315 -10.115 -8.098 1.00 92.19 97 GLU A C 1
ATOM 767 O O . GLU A 1 97 ? 8.314 -10.807 -7.897 1.00 92.19 97 GLU A O 1
ATOM 772 N N . ASP A 1 98 ? 6.075 -10.598 -7.991 1.00 91.62 98 ASP A N 1
ATOM 773 C CA . ASP A 1 98 ? 5.753 -11.953 -7.512 1.00 91.62 98 ASP A CA 1
ATOM 774 C C . ASP A 1 98 ? 6.342 -13.083 -8.370 1.00 91.62 98 ASP A C 1
ATOM 776 O O . ASP A 1 98 ? 6.575 -14.191 -7.886 1.00 91.62 98 ASP A O 1
ATOM 780 N N . LYS A 1 99 ? 6.603 -12.822 -9.656 1.00 94.00 99 LYS A N 1
ATOM 781 C CA . LYS A 1 99 ? 7.190 -13.804 -10.583 1.00 94.00 99 LYS A CA 1
ATOM 782 C C . LYS A 1 99 ? 8.717 -13.737 -10.631 1.00 94.00 99 LYS A C 1
ATOM 784 O O . LYS A 1 99 ? 9.343 -14.509 -11.354 1.00 94.00 99 LYS A O 1
ATOM 789 N N . SER A 1 100 ? 9.331 -12.808 -9.901 1.00 93.19 100 SER A N 1
ATOM 790 C CA . SER A 1 100 ? 10.779 -12.633 -9.878 1.00 93.19 100 SER A CA 1
ATOM 791 C C . SER A 1 100 ? 11.469 -13.851 -9.250 1.00 93.19 100 SER A C 1
ATOM 793 O O . SER A 1 100 ? 11.242 -14.186 -8.088 1.00 93.19 100 SER A O 1
ATOM 795 N N . LEU A 1 101 ? 12.376 -14.481 -10.002 1.00 95.56 101 LEU A N 1
ATOM 796 C CA . LEU A 1 101 ? 13.189 -15.615 -9.531 1.00 95.56 101 LEU A CA 1
ATOM 797 C C . LEU A 1 101 ? 14.478 -15.183 -8.811 1.00 95.56 101 LEU A C 1
ATOM 799 O O . LEU A 1 101 ? 15.249 -16.019 -8.349 1.00 95.56 101 LEU A O 1
ATOM 803 N N . VAL A 1 102 ? 14.724 -13.876 -8.702 1.00 93.81 102 VAL A N 1
ATOM 804 C CA . VAL A 1 102 ? 15.870 -13.320 -7.973 1.00 93.81 102 VAL A CA 1
ATOM 805 C C . VAL A 1 102 ? 15.726 -13.639 -6.481 1.00 93.81 102 VAL A C 1
ATOM 807 O O . VAL A 1 102 ? 14.810 -13.138 -5.833 1.00 93.81 102 VAL A O 1
ATOM 810 N N . ARG A 1 103 ? 16.624 -14.477 -5.940 1.00 94.00 103 ARG A N 1
ATOM 811 C CA . ARG A 1 103 ? 16.591 -14.955 -4.539 1.00 94.00 103 ARG A CA 1
ATOM 812 C C . ARG A 1 103 ? 17.926 -14.815 -3.790 1.00 94.00 103 ARG A C 1
ATOM 814 O O . ARG A 1 103 ? 17.965 -15.042 -2.587 1.00 94.00 103 ARG A O 1
ATOM 821 N N . THR A 1 104 ? 19.010 -14.448 -4.472 1.00 96.19 104 THR A N 1
ATOM 822 C CA . THR A 1 104 ? 20.368 -14.495 -3.906 1.00 96.19 104 THR A CA 1
ATOM 823 C C . THR A 1 104 ? 20.754 -13.202 -3.189 1.00 96.19 104 THR A C 1
ATOM 825 O O . THR A 1 104 ? 20.654 -12.113 -3.760 1.00 96.19 104 THR A O 1
ATOM 828 N N . GLY A 1 105 ? 21.269 -13.323 -1.961 1.00 95.12 105 GLY A N 1
ATOM 829 C CA . GLY A 1 105 ? 21.837 -12.208 -1.197 1.00 95.12 105 GLY A CA 1
ATOM 830 C C . GLY A 1 105 ? 20.887 -11.011 -1.081 1.00 95.12 105 GLY A C 1
ATOM 831 O O . GLY A 1 105 ? 19.696 -11.163 -0.827 1.00 95.12 105 GLY A O 1
ATOM 832 N N . ASN A 1 106 ? 21.409 -9.803 -1.309 1.00 95.69 106 ASN A N 1
ATOM 833 C CA . ASN A 1 106 ? 20.631 -8.558 -1.237 1.00 95.69 106 ASN A CA 1
ATOM 834 C C . ASN A 1 106 ? 19.829 -8.238 -2.512 1.00 95.69 106 ASN A C 1
ATOM 836 O O . ASN A 1 106 ? 19.143 -7.214 -2.560 1.00 95.69 106 ASN A O 1
ATOM 840 N N . ALA A 1 107 ? 19.897 -9.082 -3.545 1.00 95.25 107 ALA A N 1
ATOM 841 C CA . ALA A 1 107 ? 19.282 -8.796 -4.836 1.00 95.25 107 ALA A CA 1
ATOM 842 C C . ALA A 1 107 ? 17.749 -8.595 -4.776 1.00 95.25 107 ALA A C 1
ATOM 844 O O . ALA A 1 107 ? 17.273 -7.657 -5.417 1.00 95.25 107 ALA A O 1
ATOM 845 N N . PRO A 1 108 ? 16.958 -9.349 -3.976 1.00 94.38 108 PRO A N 1
ATOM 846 C CA . PRO A 1 108 ? 15.520 -9.091 -3.848 1.00 94.38 108 PRO A CA 1
ATOM 847 C C . PRO A 1 108 ? 15.214 -7.682 -3.323 1.00 94.38 108 PRO A C 1
ATOM 849 O O . PRO A 1 108 ? 14.367 -6.978 -3.874 1.00 94.38 108 PRO A O 1
ATOM 852 N N . ARG A 1 109 ? 15.957 -7.232 -2.301 1.00 95.06 109 ARG A N 1
ATOM 853 C CA . ARG A 1 109 ? 15.797 -5.895 -1.713 1.00 95.06 109 ARG A CA 1
ATOM 854 C C . ARG A 1 109 ? 16.175 -4.801 -2.706 1.00 95.06 109 ARG A C 1
ATOM 856 O O . ARG A 1 109 ? 15.438 -3.832 -2.846 1.00 95.06 109 ARG A O 1
ATOM 863 N N . LEU A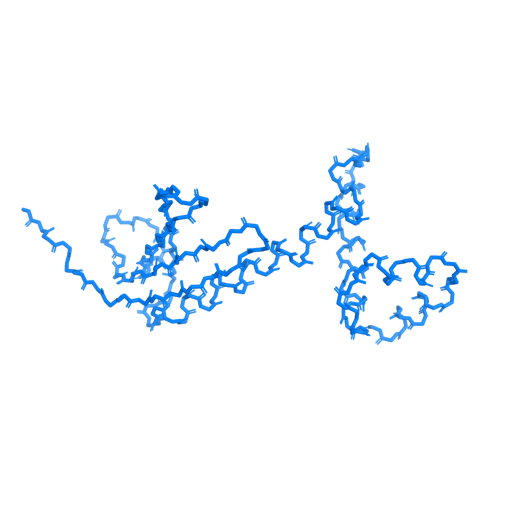 1 110 ? 17.294 -4.970 -3.412 1.00 95.94 110 LEU A N 1
ATOM 864 C CA . LEU A 1 110 ? 17.730 -4.021 -4.439 1.00 95.94 110 LEU A CA 1
ATOM 865 C C . LEU A 1 110 ? 16.687 -3.888 -5.552 1.00 95.94 110 LEU A C 1
ATOM 867 O O . LEU A 1 110 ? 16.325 -2.774 -5.919 1.00 95.94 110 LEU A O 1
ATOM 871 N N . MET A 1 111 ? 16.144 -5.006 -6.037 1.00 96.12 111 MET A N 1
ATOM 872 C CA . MET A 1 111 ? 15.104 -4.984 -7.066 1.00 96.12 111 MET A CA 1
ATOM 873 C C . MET A 1 111 ? 13.821 -4.298 -6.583 1.00 96.12 111 MET A C 1
ATOM 875 O O . MET A 1 111 ? 13.245 -3.502 -7.327 1.00 96.12 111 MET A O 1
ATOM 879 N N . ALA A 1 112 ? 13.398 -4.536 -5.339 1.00 94.00 112 ALA A N 1
ATOM 880 C CA . ALA A 1 112 ? 12.257 -3.836 -4.750 1.00 94.00 112 ALA A CA 1
ATOM 881 C C . ALA A 1 112 ? 12.495 -2.314 -4.675 1.00 94.00 112 ALA A C 1
ATOM 883 O O . ALA A 1 112 ? 11.609 -1.526 -5.026 1.00 94.00 112 ALA A O 1
ATOM 884 N N . SER A 1 113 ? 13.699 -1.886 -4.276 1.00 95.38 113 SER A N 1
ATOM 885 C CA . SER A 1 113 ? 14.090 -0.471 -4.246 1.00 95.38 113 SER A CA 1
ATOM 886 C C . SER A 1 113 ? 14.111 0.158 -5.641 1.00 95.38 113 SER A C 1
ATOM 888 O O . SER A 1 113 ? 13.512 1.213 -5.827 1.00 95.38 113 SER A O 1
ATOM 890 N N . LEU A 1 114 ? 14.719 -0.498 -6.634 1.00 94.62 114 LEU A N 1
ATOM 891 C CA . LEU A 1 114 ? 14.797 0.006 -8.011 1.00 94.62 114 LEU A CA 1
ATOM 892 C C . LEU A 1 114 ? 13.414 0.157 -8.654 1.00 94.62 114 LEU A C 1
ATOM 894 O O . LEU A 1 114 ? 13.122 1.186 -9.260 1.00 94.62 114 LEU A O 1
ATOM 898 N N . ARG A 1 115 ? 12.523 -0.827 -8.478 1.00 95.12 115 ARG A N 1
ATOM 899 C CA . ARG A 1 115 ? 11.134 -0.729 -8.959 1.00 95.12 115 ARG A CA 1
ATOM 900 C C . ARG A 1 115 ? 10.385 0.410 -8.277 1.00 95.12 115 ARG A C 1
ATOM 902 O O . ARG A 1 115 ? 9.662 1.152 -8.936 1.00 95.12 115 ARG A O 1
ATOM 909 N N . SER A 1 116 ? 10.569 0.564 -6.965 1.00 95.00 116 SER A N 1
ATOM 910 C CA . SER A 1 116 ? 9.927 1.641 -6.205 1.00 95.00 116 SER A CA 1
ATOM 911 C C . SER A 1 116 ? 10.431 3.018 -6.652 1.00 95.00 116 SER A C 1
ATOM 913 O O . SER A 1 116 ? 9.627 3.939 -6.801 1.00 95.00 116 SER A O 1
ATOM 915 N N . LEU A 1 117 ? 11.730 3.143 -6.940 1.00 94.25 117 LEU A N 1
ATOM 916 C CA . LEU A 1 117 ? 12.334 4.349 -7.504 1.00 94.25 117 LEU A CA 1
ATOM 917 C C . LEU A 1 117 ? 11.752 4.674 -8.884 1.00 94.25 117 LEU A C 1
ATOM 919 O O . LEU A 1 117 ? 11.255 5.779 -9.083 1.00 94.25 117 LEU A O 1
ATOM 923 N N . ALA A 1 118 ? 11.726 3.704 -9.800 1.00 94.31 118 ALA A N 1
ATOM 924 C CA . ALA A 1 118 ? 11.170 3.891 -11.139 1.00 94.31 118 ALA A CA 1
ATOM 925 C C . ALA A 1 118 ? 9.699 4.344 -11.096 1.00 94.31 118 ALA A C 1
ATOM 927 O O . ALA A 1 118 ? 9.318 5.295 -11.771 1.00 94.31 118 ALA A O 1
ATOM 928 N N . ILE A 1 119 ? 8.874 3.719 -10.245 1.00 95.06 119 ILE A N 1
ATOM 929 C CA . ILE A 1 119 ? 7.478 4.137 -10.040 1.00 95.06 119 ILE A CA 1
ATOM 930 C C . ILE A 1 119 ? 7.402 5.580 -9.529 1.00 95.06 119 ILE A C 1
ATOM 932 O O . ILE A 1 119 ? 6.522 6.330 -9.949 1.00 95.06 119 ILE A O 1
ATOM 936 N N . SER A 1 120 ? 8.287 5.958 -8.608 1.00 93.81 120 SER A N 1
ATOM 937 C CA . SER A 1 120 ? 8.271 7.281 -7.982 1.00 93.81 120 SER A CA 1
ATOM 938 C C . SER A 1 120 ? 8.652 8.372 -8.979 1.00 93.81 120 SER A C 1
ATOM 940 O O . SER A 1 120 ? 7.910 9.339 -9.109 1.00 93.81 120 SER A O 1
ATOM 942 N N . ILE A 1 121 ? 9.728 8.173 -9.743 1.00 95.19 121 ILE A N 1
ATOM 943 C CA . ILE A 1 121 ? 10.186 9.111 -10.777 1.00 95.19 121 ILE A CA 1
ATOM 944 C C . ILE A 1 121 ? 9.101 9.332 -11.832 1.00 95.19 121 ILE A C 1
ATOM 946 O O . ILE A 1 121 ? 8.738 10.468 -12.113 1.00 95.19 121 ILE A O 1
ATOM 950 N N . LEU A 1 122 ? 8.505 8.256 -12.354 1.00 94.88 122 LEU A N 1
ATOM 951 C CA . LEU A 1 122 ? 7.443 8.377 -13.357 1.00 94.88 122 LEU A CA 1
ATOM 952 C C . LEU A 1 122 ? 6.225 9.138 -12.822 1.00 94.88 122 LEU A C 1
ATOM 954 O O . LEU A 1 122 ? 5.560 9.850 -13.567 1.00 94.88 122 LEU A O 1
ATOM 958 N N . ARG A 1 123 ? 5.920 9.014 -11.526 1.00 93.38 123 ARG A N 1
ATOM 959 C CA . ARG A 1 123 ? 4.839 9.789 -10.909 1.00 93.38 123 ARG A CA 1
ATOM 960 C C . ARG A 1 123 ? 5.181 11.246 -10.678 1.00 93.38 123 ARG A C 1
ATOM 962 O O . ARG A 1 123 ? 4.274 12.068 -10.778 1.00 93.38 123 ARG A O 1
ATOM 969 N N . LEU A 1 124 ? 6.427 11.547 -10.329 1.00 93.31 124 LEU A N 1
ATOM 970 C CA . LEU A 1 124 ? 6.899 12.924 -10.205 1.00 93.31 124 LEU A CA 1
ATOM 971 C C . LEU A 1 124 ? 6.834 13.637 -11.560 1.00 93.31 124 LEU A C 1
ATOM 973 O O . LEU A 1 124 ? 6.418 14.787 -11.609 1.00 93.31 124 LEU A O 1
ATOM 977 N N . ASP A 1 125 ? 7.083 12.907 -12.648 1.00 92.62 125 ASP A N 1
ATOM 978 C CA . ASP A 1 125 ? 6.883 13.367 -14.030 1.00 92.62 125 ASP A CA 1
ATOM 979 C C . ASP A 1 125 ? 5.400 13.395 -14.476 1.00 92.62 125 ASP A C 1
ATOM 981 O O . ASP A 1 125 ? 5.065 13.666 -15.625 1.00 92.62 125 ASP A O 1
ATOM 985 N N . GLY A 1 126 ? 4.460 13.109 -13.569 1.00 93.50 126 GLY A N 1
ATOM 986 C CA . GLY A 1 126 ? 3.023 13.235 -13.826 1.00 93.50 126 GLY A CA 1
ATOM 987 C C . GLY A 1 126 ? 2.356 12.019 -14.478 1.00 93.50 126 GLY A C 1
ATOM 988 O O . GLY A 1 126 ? 1.160 12.068 -14.783 1.00 93.50 126 GLY A O 1
ATOM 989 N N . HIS A 1 127 ? 3.049 10.890 -14.649 1.00 93.75 127 HIS A N 1
ATOM 990 C CA . HIS A 1 127 ? 2.431 9.693 -15.218 1.00 93.75 127 HIS A CA 1
ATOM 991 C C . HIS A 1 127 ? 1.501 8.975 -14.226 1.00 93.75 127 HIS A C 1
ATOM 993 O O . HIS A 1 127 ? 1.918 8.428 -13.200 1.00 93.75 127 HIS A O 1
ATOM 999 N N . ALA A 1 128 ? 0.214 8.898 -14.579 1.00 90.25 128 ALA A N 1
ATOM 1000 C CA . ALA A 1 128 ? -0.776 8.108 -13.844 1.00 90.25 128 ALA A CA 1
ATOM 1001 C C . ALA A 1 128 ? -0.748 6.611 -14.220 1.00 90.25 128 ALA A C 1
ATOM 1003 O O . ALA A 1 128 ? -0.866 5.756 -13.338 1.00 90.25 128 ALA A O 1
ATOM 1004 N N . ASP A 1 129 ? -0.569 6.294 -15.509 1.00 93.81 129 ASP A N 1
ATOM 1005 C CA . ASP A 1 129 ? -0.422 4.926 -16.023 1.00 93.81 129 ASP A CA 1
ATOM 1006 C C . ASP A 1 129 ? 1.062 4.563 -16.167 1.00 93.81 129 ASP A C 1
ATOM 1008 O O . ASP A 1 129 ? 1.738 4.925 -17.133 1.00 93.81 129 ASP A O 1
ATOM 1012 N N . ILE A 1 130 ? 1.559 3.805 -15.190 1.00 95.12 130 ILE A N 1
ATOM 1013 C CA . ILE A 1 130 ? 2.962 3.386 -15.131 1.00 95.12 130 ILE A CA 1
ATOM 1014 C C . ILE A 1 130 ? 3.308 2.372 -16.228 1.00 95.12 130 ILE A C 1
ATOM 1016 O O . ILE A 1 130 ? 4.433 2.361 -16.719 1.00 95.12 130 ILE A O 1
ATOM 1020 N N . ALA A 1 131 ? 2.363 1.531 -16.656 1.00 94.56 131 ALA A N 1
ATOM 1021 C CA . ALA A 1 131 ? 2.631 0.557 -17.709 1.00 94.56 131 ALA A CA 1
ATOM 1022 C C . ALA A 1 131 ? 2.801 1.253 -19.068 1.00 94.56 131 ALA A C 1
ATOM 1024 O O . ALA A 1 131 ? 3.698 0.901 -19.837 1.00 94.56 131 ALA A O 1
ATOM 1025 N N . ALA A 1 132 ? 1.970 2.260 -19.357 1.00 94.88 132 ALA A N 1
ATOM 1026 C CA . ALA A 1 132 ? 2.123 3.100 -20.542 1.00 94.88 132 ALA A CA 1
ATOM 1027 C C . ALA A 1 132 ? 3.426 3.905 -20.507 1.00 94.88 132 ALA A C 1
ATOM 1029 O O . ALA A 1 132 ? 4.163 3.905 -21.495 1.00 94.88 132 ALA A O 1
ATOM 1030 N N . ALA A 1 133 ? 3.748 4.512 -19.362 1.00 94.69 133 ALA A N 1
ATOM 1031 C CA . ALA A 1 133 ? 4.988 5.256 -19.188 1.00 94.69 133 ALA A CA 1
ATOM 1032 C C . ALA A 1 133 ? 6.225 4.364 -19.394 1.00 94.69 133 ALA A C 1
ATOM 1034 O O . ALA A 1 133 ? 7.121 4.732 -20.150 1.00 94.69 133 ALA A O 1
ATOM 1035 N N . ASN A 1 134 ? 6.234 3.145 -18.844 1.00 94.62 134 ASN A N 1
ATOM 1036 C CA . ASN A 1 134 ? 7.302 2.174 -19.092 1.00 94.62 134 ASN A CA 1
ATOM 1037 C C . ASN A 1 134 ? 7.466 1.869 -20.588 1.00 94.62 134 ASN A C 1
ATOM 1039 O O . ASN A 1 134 ? 8.584 1.887 -21.091 1.00 94.62 134 ASN A O 1
ATOM 1043 N N . ARG A 1 135 ? 6.374 1.643 -21.332 1.00 94.62 135 ARG A N 1
ATOM 1044 C CA . ARG A 1 135 ? 6.441 1.398 -22.788 1.00 94.62 135 ARG A CA 1
ATOM 1045 C C . ARG A 1 135 ? 6.967 2.601 -23.573 1.00 94.62 135 ARG A C 1
ATOM 1047 O O . ARG A 1 135 ? 7.653 2.408 -24.575 1.00 94.62 135 ARG A O 1
ATOM 1054 N N . HIS A 1 136 ? 6.634 3.816 -23.139 1.00 92.94 136 HIS A N 1
ATOM 1055 C CA . HIS A 1 136 ? 7.122 5.053 -23.748 1.00 92.94 136 HIS A CA 1
ATOM 1056 C C . HIS A 1 136 ? 8.640 5.213 -23.576 1.00 92.94 136 HIS A C 1
ATOM 1058 O O . HIS A 1 136 ? 9.323 5.601 -24.521 1.00 92.94 136 HIS A O 1
ATOM 1064 N N . HIS A 1 137 ? 9.157 4.876 -22.393 1.00 91.88 137 HIS A N 1
ATOM 1065 C CA . HIS A 1 137 ? 10.569 5.028 -22.036 1.00 91.88 137 HIS A CA 1
ATOM 1066 C C . HIS A 1 137 ? 11.446 3.845 -22.478 1.00 91.88 137 HIS A C 1
ATOM 1068 O O . HIS A 1 137 ? 12.619 4.027 -22.778 1.00 91.88 137 HIS A O 1
ATOM 1074 N N . ALA A 1 138 ? 10.886 2.636 -22.594 1.00 90.12 138 ALA A N 1
ATOM 1075 C CA . ALA A 1 138 ? 11.644 1.417 -22.893 1.00 90.12 138 ALA A CA 1
ATOM 1076 C C . ALA A 1 138 ? 12.392 1.431 -24.239 1.00 90.12 138 ALA A C 1
ATOM 1078 O O . ALA A 1 138 ? 13.341 0.673 -24.413 1.00 90.12 138 ALA A O 1
ATOM 1079 N N . ARG A 1 139 ? 11.956 2.253 -25.203 1.00 87.25 139 ARG A N 1
ATOM 1080 C CA . ARG A 1 139 ? 12.566 2.334 -26.543 1.00 87.25 139 ARG A CA 1
A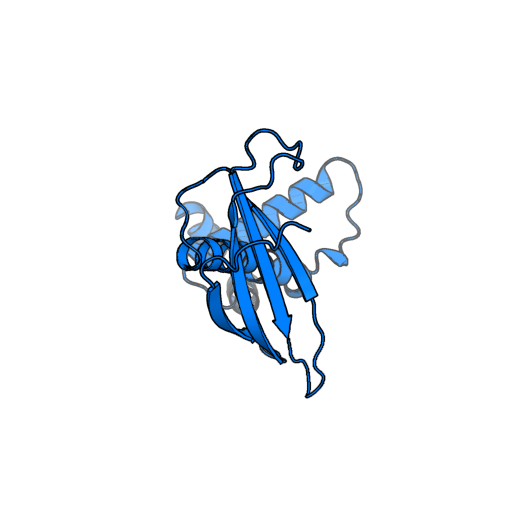TOM 1081 C C . ARG A 1 139 ? 13.613 3.438 -26.683 1.00 87.25 139 ARG A C 1
ATOM 1083 O O . ARG A 1 139 ? 14.240 3.525 -27.732 1.00 87.25 139 ARG A O 1
ATOM 1090 N N . ASP A 1 140 ? 13.780 4.279 -25.665 1.00 90.44 140 ASP A N 1
ATOM 1091 C CA . ASP A 1 140 ? 14.680 5.429 -25.708 1.00 90.44 140 ASP A CA 1
ATOM 1092 C C . ASP A 1 140 ? 15.273 5.701 -24.313 1.00 90.44 140 ASP A C 1
ATOM 1094 O O . ASP A 1 140 ? 14.661 6.402 -23.496 1.00 90.44 140 ASP A O 1
ATOM 1098 N N . PRO A 1 141 ? 16.479 5.170 -24.034 1.00 87.81 141 PRO A N 1
ATOM 1099 C CA . PRO A 1 141 ? 17.148 5.344 -22.748 1.00 87.81 141 PRO A CA 1
ATOM 1100 C C . PRO A 1 141 ? 17.402 6.808 -22.371 1.00 87.81 141 PRO A C 1
ATOM 1102 O O . PRO A 1 141 ? 17.505 7.118 -21.184 1.00 87.81 141 PRO A O 1
ATOM 1105 N N . GLN A 1 142 ? 17.474 7.723 -23.347 1.00 92.56 142 GLN A N 1
ATOM 1106 C CA . GLN A 1 142 ? 17.711 9.143 -23.075 1.00 92.56 142 GLN A CA 1
ATOM 1107 C C . GLN A 1 142 ? 16.528 9.786 -22.354 1.00 92.56 142 GLN A C 1
ATOM 1109 O O . GLN A 1 142 ? 16.723 10.680 -21.534 1.00 92.56 142 GLN A O 1
ATOM 1114 N N . ARG A 1 143 ? 15.301 9.310 -22.596 1.00 90.81 143 ARG A N 1
ATOM 1115 C CA . ARG A 1 143 ? 14.118 9.787 -21.863 1.00 90.81 143 ARG A CA 1
ATOM 1116 C C . ARG A 1 143 ? 14.217 9.416 -20.394 1.00 90.81 143 ARG A C 1
ATOM 1118 O O . ARG A 1 143 ? 14.047 10.270 -19.535 1.00 90.81 143 ARG A O 1
ATOM 1125 N N . THR A 1 144 ? 14.572 8.165 -20.106 1.00 88.06 144 THR A N 1
ATOM 1126 C CA . THR A 1 144 ? 14.774 7.703 -18.727 1.00 88.06 144 THR A CA 1
ATOM 1127 C C . THR A 1 144 ? 15.910 8.457 -18.043 1.00 88.06 144 THR A C 1
ATOM 1129 O O . THR A 1 144 ? 15.773 8.832 -16.882 1.00 88.06 144 THR A O 1
ATOM 1132 N N . LEU A 1 145 ? 17.009 8.718 -18.755 1.00 90.31 145 LEU A N 1
ATOM 1133 C CA . LEU A 1 145 ? 18.137 9.464 -18.202 1.00 90.31 145 LEU A CA 1
ATOM 1134 C C . LEU A 1 145 ? 17.755 10.907 -17.849 1.00 90.31 145 LEU A C 1
ATOM 1136 O O . LEU A 1 145 ? 18.104 11.370 -16.768 1.00 90.31 145 LEU A O 1
ATOM 1140 N N . LYS A 1 146 ? 16.984 11.589 -18.706 1.00 91.44 146 LYS A N 1
ATOM 1141 C CA . LYS A 1 146 ? 16.462 12.932 -18.407 1.00 91.44 146 LYS A CA 1
ATOM 1142 C C . LYS A 1 146 ? 15.607 12.946 -17.143 1.00 91.44 146 LYS A C 1
ATOM 1144 O O . LYS A 1 146 ? 15.768 13.840 -16.322 1.00 91.44 146 LYS A O 1
ATOM 1149 N N . LEU A 1 147 ? 14.752 11.940 -16.959 1.00 89.56 147 LEU A N 1
ATOM 1150 C CA . LEU A 1 147 ? 13.948 11.825 -15.742 1.00 89.56 147 LEU A CA 1
ATOM 1151 C C . LEU A 1 147 ? 14.806 11.639 -14.488 1.00 89.56 147 LEU A C 1
ATOM 1153 O O . LEU A 1 147 ? 14.505 12.220 -13.454 1.00 89.56 147 LEU A O 1
ATOM 1157 N N . LEU A 1 148 ? 15.882 10.855 -14.578 1.00 87.62 148 LEU A N 1
ATOM 1158 C CA . LEU A 1 148 ? 16.815 10.655 -13.465 1.00 87.62 148 LEU A CA 1
ATOM 1159 C C . LEU A 1 148 ? 17.613 11.916 -13.124 1.00 87.62 148 LEU A C 1
ATOM 1161 O O . LEU A 1 148 ? 17.995 12.092 -11.977 1.00 87.62 148 LEU A O 1
ATOM 1165 N N . GLN A 1 149 ? 17.884 12.770 -14.110 1.00 88.44 149 GLN A N 1
ATOM 1166 C CA . GLN A 1 149 ? 18.601 14.032 -13.914 1.00 88.44 149 GLN A CA 1
ATOM 1167 C C . GLN A 1 149 ? 17.706 15.148 -13.360 1.00 88.44 149 GLN A C 1
ATOM 1169 O O . GLN A 1 149 ? 18.221 16.113 -12.803 1.00 88.44 149 GLN A O 1
ATOM 1174 N N . ALA A 1 150 ? 16.390 15.036 -13.546 1.00 80.06 150 ALA A N 1
ATOM 1175 C CA . ALA A 1 150 ? 15.406 16.021 -13.103 1.00 80.06 150 ALA A CA 1
ATOM 1176 C C . ALA A 1 150 ? 14.757 15.692 -11.742 1.00 80.06 150 ALA A C 1
ATOM 1178 O O . ALA A 1 150 ? 14.023 16.530 -11.216 1.00 80.06 150 ALA A O 1
ATOM 1179 N N . ALA A 1 151 ? 14.986 14.486 -11.210 1.00 67.44 151 ALA A N 1
ATOM 1180 C CA . ALA A 1 151 ? 14.436 13.984 -9.947 1.00 67.44 151 ALA A CA 1
ATOM 1181 C C . ALA A 1 151 ? 15.386 14.221 -8.765 1.00 67.44 151 ALA A C 1
ATOM 1183 O O . ALA A 1 151 ? 14.861 14.470 -7.656 1.00 67.44 151 ALA A O 1
#

Mean predicted aligned error: 10.06 Å

Foldseek 3Di:
DDDDPFADKDWDWDDDPQFTKTKIKTKDADDPPPPDPLFGMWIWIWIFDHPNHGDTDTDIDTHSPNPQDSVNVVVVVVVVVCCCVQQVVCCCPLVVLVVDPDDDDCVNVVVSVVSNVLSVLCVVVPDPDSNVVCVVCVVPVVVVVVSVVVD